Protein AF-A0A1C7MUY1-F1 (afdb_monomer_lite)

InterPro domains:
  IPR059023 RNA helicase, C-terminal domain [PF26026] (62-115)

Organism: NCBI:txid101091

Sequence (118 aa):
TVEREKEAKEIKYITKDDGKLMAMATSKTFIRDGTEVPSYAILFFGGHIDVDHLGRGLRVGEDGWIKFRSWARIGVLVNQLKRLLQLELAIKIEEPDLDVSSSDVAHTIITLITNDGV

Foldseek 3Di:
DVVVVVVVVVVVVQCDDPRDRDDDPPPDDDDPDDDDFFPLVCLQPQADWDAPPVQQGIFGDPVSPDGDNHDSVVSVVSVVLSVVVVVLVVVCVVPVPDDPCPDPSNVVSCVCRVVSHD

Radius of gyration: 25.18 Å; chains: 1; bounding box: 63×45×64 Å

Structure (mmCIF, N/CA/C/O backbone):
data_AF-A0A1C7MUY1-F1
#
_entry.id   AF-A0A1C7MUY1-F1
#
loop_
_atom_site.group_PDB
_atom_site.id
_atom_site.type_symbol
_atom_site.label_atom_id
_atom_site.label_alt_id
_atom_site.label_comp_id
_atom_site.label_asym_id
_atom_site.label_entity_id
_atom_site.label_seq_id
_atom_site.pdbx_PDB_ins_code
_atom_site.Cartn_x
_atom_site.Cartn_y
_atom_site.Cartn_z
_atom_site.occupancy
_atom_site.B_iso_or_equiv
_atom_site.auth_seq_id
_atom_site.auth_comp_id
_atom_site.auth_asym_id
_atom_site.auth_atom_id
_atom_site.pdbx_PDB_model_num
ATOM 1 N N . THR A 1 1 ? -27.364 -21.639 43.084 1.00 56.56 1 THR A N 1
ATOM 2 C CA . THR A 1 1 ? -28.806 -21.361 43.280 1.00 56.56 1 THR A CA 1
ATOM 3 C C . THR A 1 1 ? -29.304 -20.209 42.420 1.00 56.56 1 THR A C 1
ATOM 5 O O . THR A 1 1 ? -30.426 -20.293 41.964 1.00 56.56 1 THR A O 1
ATOM 8 N N . VAL A 1 2 ? -28.473 -19.209 42.086 1.00 52.41 2 VAL A N 1
ATOM 9 C CA . VAL A 1 2 ? -28.875 -18.069 41.231 1.00 52.41 2 VAL A CA 1
ATOM 10 C C . VAL A 1 2 ? -28.704 -18.335 39.722 1.00 52.41 2 VAL A C 1
ATOM 12 O O . VAL A 1 2 ? -29.566 -17.960 38.936 1.00 52.41 2 VAL A O 1
ATOM 15 N N . GLU A 1 3 ? -27.648 -19.038 39.293 1.00 53.78 3 GLU A N 1
ATOM 16 C CA . GLU A 1 3 ? -27.433 -19.340 37.860 1.00 53.78 3 GLU A CA 1
ATOM 17 C C . GLU A 1 3 ? -28.466 -20.312 37.281 1.00 53.78 3 GLU A C 1
ATOM 19 O O . GLU A 1 3 ? -28.995 -20.071 36.201 1.00 53.78 3 GLU A O 1
ATOM 24 N N . ARG A 1 4 ? -28.853 -21.340 38.051 1.00 54.25 4 ARG A N 1
ATOM 25 C CA . ARG A 1 4 ? -29.902 -22.289 37.642 1.00 54.25 4 ARG A CA 1
ATOM 26 C C . ARG A 1 4 ? -31.273 -21.628 37.476 1.00 54.25 4 ARG A C 1
ATOM 28 O O . ARG A 1 4 ? -32.050 -22.060 36.636 1.00 54.25 4 ARG A O 1
ATOM 35 N N . GLU A 1 5 ? -31.575 -20.578 38.243 1.00 54.62 5 GLU A N 1
ATOM 36 C CA . GLU A 1 5 ? -32.812 -19.803 38.065 1.00 54.62 5 GLU A CA 1
ATOM 37 C C . GLU A 1 5 ? -32.756 -18.873 36.850 1.00 54.62 5 GLU A C 1
ATOM 39 O O . GLU A 1 5 ? -33.795 -18.592 36.248 1.00 54.62 5 GLU A O 1
ATOM 44 N N . LYS A 1 6 ? -31.559 -18.407 36.476 1.00 54.59 6 LYS A N 1
ATOM 45 C CA . LYS A 1 6 ? -31.347 -17.524 35.326 1.00 54.59 6 LYS A CA 1
ATOM 46 C C . LYS A 1 6 ? -31.483 -18.295 34.010 1.00 54.59 6 LYS A C 1
ATOM 48 O O . LYS A 1 6 ? -32.300 -17.898 33.183 1.00 54.59 6 LYS A O 1
ATOM 53 N N . GLU A 1 7 ? -30.818 -19.447 33.892 1.00 54.62 7 GLU A N 1
ATOM 54 C CA . GLU A 1 7 ? -30.984 -20.373 32.757 1.00 54.62 7 GLU A CA 1
ATOM 55 C C . GLU A 1 7 ? -32.426 -20.887 32.655 1.00 54.62 7 GLU A C 1
ATOM 57 O O . GLU A 1 7 ? -33.019 -20.875 31.578 1.00 54.62 7 GLU A O 1
ATOM 62 N N . ALA A 1 8 ? -33.045 -21.266 33.780 1.00 53.00 8 ALA A N 1
ATOM 63 C CA . ALA A 1 8 ? -34.429 -21.733 33.779 1.00 53.00 8 ALA A CA 1
ATOM 64 C C . ALA A 1 8 ? -35.430 -20.638 33.375 1.00 53.00 8 ALA A C 1
ATOM 66 O O . ALA A 1 8 ? -36.437 -20.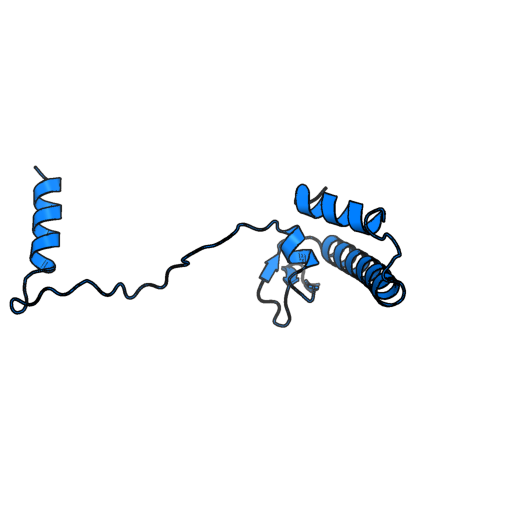949 32.740 1.00 53.00 8 ALA A O 1
ATOM 67 N N . LYS A 1 9 ? -35.180 -19.362 33.712 1.00 55.44 9 LYS A N 1
ATOM 68 C CA . LYS A 1 9 ? -35.995 -18.238 33.222 1.00 55.44 9 LYS A CA 1
ATOM 69 C C . LYS A 1 9 ? -35.815 -18.041 31.723 1.00 55.44 9 LYS A C 1
ATOM 71 O O . LYS A 1 9 ? -36.817 -17.915 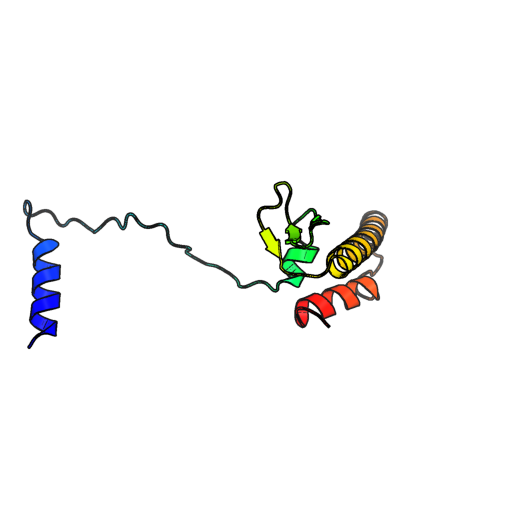31.031 1.00 55.44 9 LYS A O 1
ATOM 76 N N . GLU A 1 10 ? -34.579 -18.043 31.234 1.00 53.62 10 GLU A N 1
ATOM 77 C CA . GLU A 1 10 ? -34.248 -17.804 29.825 1.00 53.62 10 GLU A CA 1
ATOM 78 C C . GLU A 1 10 ? -34.853 -18.885 28.913 1.00 53.62 10 GLU A C 1
ATOM 80 O O . GLU A 1 10 ? -35.532 -18.565 27.940 1.00 53.62 10 GLU A O 1
ATOM 85 N N . ILE A 1 11 ? -34.776 -20.156 29.320 1.00 52.56 11 ILE A N 1
ATOM 86 C CA . ILE A 1 11 ? -35.400 -21.291 28.617 1.00 52.56 11 ILE A CA 1
ATOM 87 C C . ILE A 1 11 ? -36.938 -21.189 28.611 1.00 52.56 11 ILE A C 1
ATOM 89 O O . ILE A 1 11 ? -37.583 -21.548 27.622 1.00 52.56 11 ILE A O 1
ATOM 93 N N . LYS A 1 12 ? -37.546 -20.651 29.679 1.00 49.38 12 LYS A N 1
ATOM 94 C CA . LYS A 1 12 ? -39.006 -20.463 29.786 1.00 49.38 12 LYS A CA 1
ATOM 95 C C . LYS A 1 12 ? -39.537 -19.360 28.862 1.00 49.38 12 LYS A C 1
ATOM 97 O O . LYS A 1 12 ? -40.695 -19.436 28.462 1.00 49.38 12 LYS A O 1
ATOM 102 N N . TYR A 1 13 ? -38.712 -18.370 28.505 1.00 48.28 13 TYR A N 1
ATOM 103 C CA . TYR A 1 13 ? -39.058 -17.358 27.494 1.00 48.28 13 TYR A CA 1
ATOM 104 C C . TYR A 1 13 ? -38.931 -17.894 26.062 1.00 48.28 13 TYR A C 1
ATOM 106 O O . TYR A 1 13 ? -39.653 -17.438 25.184 1.00 48.28 13 TYR A O 1
ATOM 114 N N . ILE A 1 14 ? -38.089 -18.906 25.831 1.00 53.31 14 ILE A N 1
ATOM 115 C CA . ILE A 1 14 ? -37.951 -19.564 24.519 1.00 53.31 14 ILE A CA 1
ATOM 116 C C . ILE A 1 14 ? -39.144 -20.507 24.230 1.00 53.31 14 ILE A C 1
ATOM 118 O O . ILE A 1 14 ? -39.400 -20.849 23.079 1.00 53.31 14 ILE A O 1
ATOM 122 N N . THR A 1 15 ? -39.910 -20.916 25.252 1.00 51.62 15 THR A N 1
ATOM 123 C CA . THR A 1 15 ? -40.952 -21.962 25.145 1.00 51.62 15 THR A CA 1
ATOM 124 C C . THR A 1 15 ? -42.386 -21.510 25.431 1.00 51.62 15 THR A C 1
ATOM 126 O O . THR A 1 15 ? -43.269 -22.356 25.589 1.00 51.62 15 THR A O 1
ATOM 129 N N . LYS A 1 16 ? -42.671 -20.206 25.487 1.00 47.28 16 LYS A N 1
ATOM 130 C CA . LYS A 1 16 ? -44.013 -19.732 25.843 1.00 47.28 16 LYS A CA 1
ATOM 131 C C . LYS A 1 16 ? -44.540 -18.696 24.857 1.00 47.28 16 LYS A C 1
ATOM 133 O O . LYS A 1 16 ? -44.471 -17.511 25.141 1.00 47.28 16 LYS A O 1
ATOM 138 N N . ASP A 1 17 ? -45.114 -19.176 23.760 1.00 54.81 17 ASP A N 1
ATOM 139 C CA . ASP A 1 17 ? -46.223 -18.455 23.125 1.00 54.81 17 ASP A CA 1
ATOM 14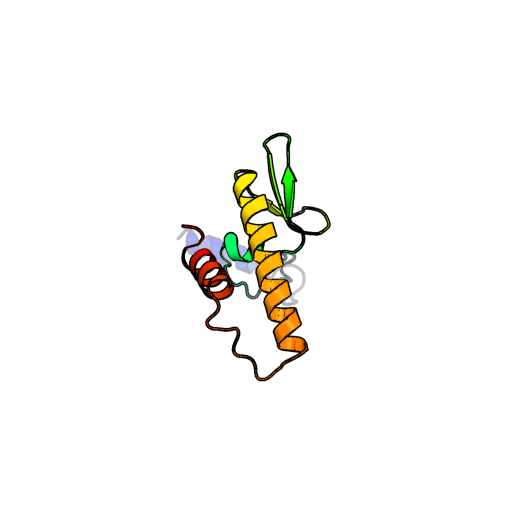0 C C . ASP A 1 17 ? -47.299 -19.423 22.586 1.00 54.81 17 ASP A C 1
ATOM 142 O O . ASP A 1 17 ? -48.480 -19.166 22.773 1.00 54.81 17 ASP A O 1
ATOM 146 N N . ASP A 1 18 ? -46.949 -20.611 22.071 1.00 50.53 18 ASP A N 1
ATOM 147 C CA . ASP A 1 18 ? -47.966 -21.470 21.416 1.00 50.53 18 ASP A CA 1
ATOM 148 C C . ASP A 1 18 ? -47.466 -22.889 21.039 1.00 50.53 18 ASP A C 1
ATOM 150 O O . ASP A 1 18 ? -47.921 -23.520 20.086 1.00 50.53 18 ASP A O 1
ATOM 154 N N . GLY A 1 19 ? -46.529 -23.457 21.810 1.00 52.91 19 GLY A N 1
ATOM 155 C CA . GLY A 1 19 ? -46.089 -24.855 21.633 1.00 52.91 19 GLY A CA 1
ATOM 156 C C . GLY A 1 19 ? -45.236 -25.116 20.382 1.00 52.91 19 GLY A C 1
ATOM 157 O O . GLY A 1 19 ? -44.911 -26.267 20.087 1.00 52.91 19 GLY A O 1
ATOM 158 N N . LYS A 1 20 ? -44.829 -24.064 19.663 1.00 51.31 20 LYS A N 1
ATOM 159 C CA . LYS A 1 20 ? -43.915 -24.141 18.520 1.00 51.31 20 LYS A CA 1
ATOM 160 C C . LYS A 1 20 ? -42.492 -23.790 18.962 1.00 51.31 20 LYS A C 1
ATOM 162 O O . LYS A 1 20 ? -42.263 -22.747 19.564 1.00 51.31 20 LYS A O 1
ATOM 167 N N . LEU A 1 21 ? -41.526 -24.658 18.651 1.00 47.94 21 LEU A N 1
ATOM 168 C CA . LEU A 1 21 ? -40.100 -24.393 18.865 1.00 47.94 21 LEU A CA 1
ATOM 169 C C . LEU A 1 21 ? -39.661 -23.255 17.928 1.00 47.94 21 LEU A C 1
ATOM 171 O O . LEU A 1 21 ? -39.442 -23.479 16.737 1.00 47.94 21 LEU A O 1
ATOM 175 N N . MET A 1 22 ? -39.561 -22.031 18.443 1.00 42.25 22 MET A N 1
ATOM 176 C CA . MET A 1 22 ? -38.962 -20.912 17.718 1.00 42.25 22 MET A CA 1
ATOM 177 C C . MET A 1 22 ? -37.450 -20.927 17.950 1.00 42.25 22 MET A C 1
ATOM 179 O O . MET A 1 22 ? -36.964 -20.567 19.020 1.00 42.25 22 MET A O 1
ATOM 183 N N . ALA A 1 23 ? -36.691 -21.346 16.938 1.00 52.09 23 ALA A N 1
ATOM 184 C CA . ALA A 1 23 ? -35.265 -21.055 16.895 1.00 52.09 23 ALA A CA 1
ATOM 185 C C . ALA A 1 23 ? -35.098 -19.528 16.830 1.00 52.09 23 ALA A C 1
ATOM 187 O O . ALA A 1 23 ? -35.631 -18.891 15.920 1.00 52.09 23 ALA A O 1
ATOM 188 N N . MET A 1 24 ? -34.404 -18.937 17.808 1.00 48.88 24 MET A N 1
ATOM 189 C CA . MET A 1 24 ? -34.095 -17.506 17.820 1.00 48.88 24 MET A CA 1
ATOM 190 C C . MET A 1 24 ? -33.352 -17.135 16.532 1.00 48.88 24 MET A C 1
ATOM 192 O O . MET A 1 24 ? -32.171 -17.435 16.373 1.00 48.88 24 MET A O 1
ATOM 196 N N . ALA A 1 25 ? -34.038 -16.457 15.615 1.00 53.69 25 ALA A N 1
ATOM 197 C CA . ALA A 1 25 ? -33.383 -15.756 14.525 1.00 53.69 25 ALA A CA 1
ATOM 198 C C . ALA A 1 25 ? -32.648 -14.554 15.134 1.00 53.69 25 ALA A C 1
ATOM 200 O O . ALA A 1 25 ? -33.265 -13.570 15.543 1.00 53.69 25 ALA A O 1
ATOM 201 N N . THR A 1 26 ? -31.326 -14.647 15.270 1.00 55.69 26 THR A N 1
ATOM 202 C CA . THR A 1 26 ? -30.509 -13.561 15.817 1.00 55.69 26 THR A CA 1
ATOM 203 C C . THR A 1 26 ? -30.500 -12.389 14.832 1.00 55.69 26 THR A C 1
ATOM 205 O O . THR A 1 26 ? -29.844 -12.452 13.799 1.00 55.69 26 THR A O 1
ATOM 208 N N . SER A 1 27 ? -31.207 -11.304 15.149 1.00 74.94 27 SER A N 1
ATOM 209 C CA . SER A 1 27 ? -31.329 -10.078 14.335 1.00 74.94 27 SER A CA 1
ATOM 210 C C . SER A 1 27 ? -30.078 -9.183 14.324 1.00 74.94 27 SER A C 1
ATOM 212 O O . SER A 1 27 ? -30.146 -8.018 13.935 1.00 74.94 27 SER A O 1
ATOM 214 N N . LYS A 1 28 ? -28.930 -9.698 14.777 1.00 78.94 28 LYS A N 1
ATOM 215 C CA . LYS A 1 28 ? -27.659 -8.970 14.831 1.00 78.94 28 LYS A CA 1
ATOM 216 C C . LYS A 1 28 ? -26.750 -9.450 13.707 1.00 78.94 28 LYS A C 1
ATOM 218 O O . LYS A 1 28 ? -26.608 -10.650 13.496 1.00 78.94 28 LYS A O 1
ATOM 223 N N . THR A 1 29 ? -26.126 -8.510 13.009 1.00 84.44 29 THR A N 1
ATOM 224 C CA . THR A 1 29 ? -25.122 -8.808 11.987 1.00 84.44 29 THR A CA 1
ATOM 225 C C . THR A 1 29 ? -23.823 -9.238 12.660 1.00 84.44 29 THR A C 1
ATOM 227 O O . THR A 1 29 ? -23.304 -8.522 13.515 1.00 84.44 29 THR A O 1
ATOM 230 N N . PHE A 1 30 ? -23.291 -10.389 12.256 1.00 88.38 30 PHE A N 1
ATOM 231 C CA . PHE A 1 30 ? -22.004 -10.907 12.715 1.00 88.38 30 PHE A CA 1
ATOM 232 C C . PHE A 1 30 ? -21.052 -11.062 11.530 1.00 88.38 30 PHE A C 1
ATOM 234 O O . PHE A 1 30 ? -21.477 -11.407 10.426 1.00 88.38 30 PHE A O 1
ATOM 241 N N . ILE A 1 31 ? -19.763 -10.828 11.769 1.00 90.12 31 ILE A N 1
ATOM 242 C CA . ILE A 1 31 ? -18.701 -11.186 10.828 1.00 90.12 31 ILE A CA 1
ATOM 243 C C . ILE A 1 31 ? -18.416 -12.673 11.028 1.00 90.12 31 ILE A C 1
ATOM 245 O O . ILE A 1 31 ? -18.160 -13.100 12.151 1.00 90.12 31 ILE A O 1
ATOM 249 N N . ARG A 1 32 ? -18.508 -13.459 9.951 1.00 90.75 32 ARG A N 1
ATOM 250 C CA . ARG A 1 32 ? -18.281 -14.909 10.000 1.00 90.75 32 ARG A CA 1
ATOM 251 C C . 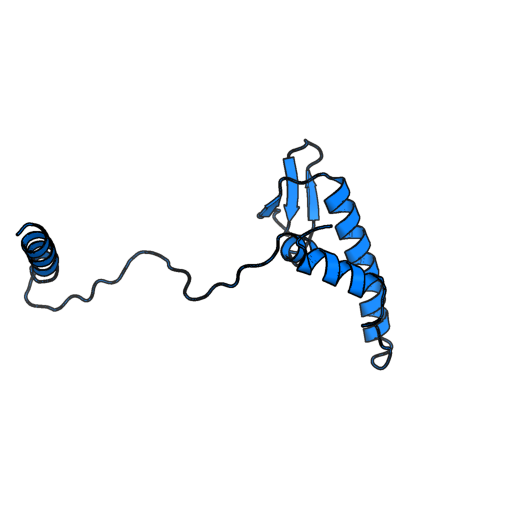ARG A 1 32 ? -16.796 -15.241 10.123 1.00 90.75 32 ARG A C 1
ATOM 253 O O . ARG A 1 32 ? -16.432 -16.017 10.992 1.00 90.75 32 ARG A O 1
ATOM 260 N N . ASP A 1 33 ? -15.983 -14.611 9.282 1.00 93.69 33 ASP A N 1
ATOM 261 C CA . ASP A 1 33 ? -14.535 -14.779 9.209 1.00 93.69 33 ASP A CA 1
ATOM 262 C C . ASP A 1 33 ? -13.902 -13.409 8.931 1.00 93.69 33 ASP A C 1
ATOM 264 O O . ASP A 1 33 ? -14.460 -12.603 8.181 1.00 93.69 33 ASP A O 1
ATOM 268 N N . GLY A 1 34 ? -12.751 -13.129 9.540 1.00 92.50 34 GLY A N 1
ATOM 269 C CA . GLY A 1 34 ? -12.018 -11.882 9.351 1.00 92.50 34 GLY A CA 1
ATOM 270 C C . GLY A 1 34 ? -10.531 -12.078 9.618 1.00 92.50 34 GLY A C 1
ATOM 271 O O . GLY A 1 34 ? -10.158 -12.780 10.554 1.00 92.50 34 GLY A O 1
ATOM 272 N N . THR A 1 35 ? -9.698 -11.452 8.792 1.00 94.31 35 THR A N 1
ATOM 273 C CA . THR A 1 35 ? -8.240 -11.468 8.936 1.00 94.31 35 THR A CA 1
ATOM 274 C C . THR A 1 35 ? -7.784 -10.079 9.351 1.00 94.31 35 THR A C 1
ATOM 276 O O . THR A 1 35 ? -8.143 -9.093 8.706 1.00 94.31 35 THR A O 1
ATOM 279 N N . GLU A 1 36 ? -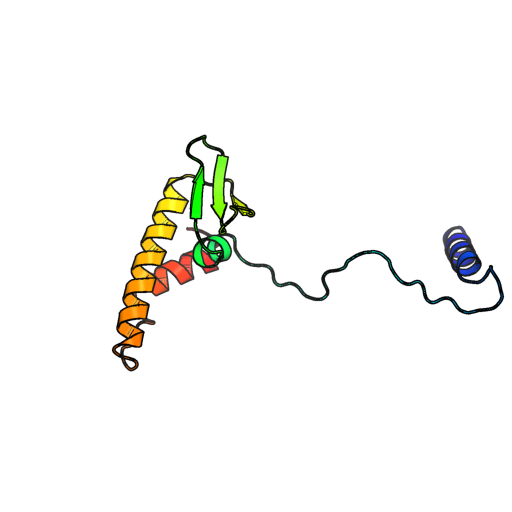7.005 -9.995 10.427 1.00 93.75 36 GLU A N 1
ATOM 280 C CA . GLU A 1 36 ? -6.338 -8.749 10.797 1.00 93.75 36 GLU A CA 1
ATOM 281 C C . GLU A 1 36 ? -5.302 -8.386 9.730 1.00 93.75 36 GLU A C 1
ATOM 283 O O . GLU A 1 36 ? -4.555 -9.243 9.255 1.00 93.75 36 GLU A O 1
ATOM 288 N N . VAL A 1 37 ? -5.266 -7.113 9.343 1.00 94.38 37 VAL A N 1
ATOM 289 C CA . VAL A 1 37 ? -4.307 -6.602 8.364 1.00 94.38 37 VAL A CA 1
ATOM 290 C C . VAL A 1 37 ? -3.505 -5.448 8.966 1.00 94.38 37 VAL A C 1
ATOM 292 O O . VAL A 1 37 ? -4.093 -4.610 9.656 1.00 94.38 37 VAL A O 1
ATOM 295 N N . PRO A 1 38 ? -2.191 -5.357 8.687 1.00 95.44 38 PRO A N 1
ATOM 296 C CA . PRO A 1 38 ? -1.375 -4.223 9.109 1.00 95.44 38 PRO A CA 1
ATOM 297 C C . PRO A 1 38 ? -1.886 -2.893 8.541 1.00 95.44 38 PRO A C 1
ATOM 299 O O . PRO A 1 38 ? -2.427 -2.833 7.429 1.00 95.44 38 PRO A O 1
ATOM 302 N N . SER A 1 39 ? -1.630 -1.800 9.256 1.00 95.06 39 SER A N 1
ATOM 303 C CA . SER A 1 39 ? -1.946 -0.438 8.812 1.00 95.06 39 SER A CA 1
ATOM 304 C C . SER A 1 39 ? -1.294 -0.128 7.464 1.00 95.06 39 SER A C 1
ATOM 306 O O . SER A 1 39 ? -1.947 0.393 6.556 1.00 95.06 39 SER A O 1
ATOM 308 N N . TYR A 1 40 ? -0.021 -0.500 7.294 1.00 95.69 40 TYR A N 1
ATOM 309 C CA . TYR A 1 40 ? 0.696 -0.301 6.032 1.00 95.69 40 TYR A CA 1
ATOM 310 C C . TYR A 1 40 ? 0.128 -1.137 4.882 1.00 95.69 40 TYR A C 1
ATOM 312 O O . TYR A 1 40 ? 0.150 -0.668 3.745 1.00 95.69 40 TYR A O 1
ATOM 320 N N . ALA A 1 41 ? -0.457 -2.310 5.145 1.00 96.06 41 ALA A N 1
ATOM 321 C CA . ALA A 1 41 ? -1.137 -3.082 4.104 1.00 96.06 41 ALA A CA 1
ATOM 322 C C . ALA A 1 41 ? -2.353 -2.317 3.557 1.00 96.06 41 ALA A C 1
ATOM 324 O O . ALA A 1 41 ? -2.538 -2.231 2.343 1.00 96.06 41 ALA A O 1
ATOM 325 N N . ILE A 1 42 ? -3.132 -1.678 4.437 1.00 95.44 42 ILE A N 1
ATOM 326 C CA . ILE A 1 42 ? -4.240 -0.803 4.031 1.00 95.44 42 ILE A CA 1
ATOM 327 C C . ILE A 1 42 ? -3.712 0.430 3.292 1.00 95.44 42 ILE A C 1
ATOM 329 O O . ILE A 1 42 ? -4.280 0.821 2.276 1.00 95.44 42 ILE A O 1
ATOM 333 N N . LEU A 1 43 ? -2.614 1.040 3.747 1.00 95.31 43 LEU A N 1
ATOM 334 C CA . LEU A 1 43 ? -2.024 2.177 3.039 1.00 95.31 43 LEU A CA 1
ATOM 335 C C . LEU A 1 43 ? -1.591 1.778 1.621 1.00 95.31 43 LEU A C 1
ATOM 337 O O . LEU A 1 43 ? -1.917 2.495 0.680 1.00 95.31 43 LEU A O 1
ATOM 341 N N . PHE A 1 44 ? -0.932 0.633 1.424 1.00 95.25 44 PHE A N 1
ATOM 342 C CA . PHE A 1 44 ? -0.488 0.185 0.099 1.00 95.25 44 PHE A CA 1
ATOM 343 C C . PHE A 1 44 ? -1.630 -0.305 -0.807 1.00 95.25 44 PHE A C 1
ATOM 345 O O . PHE A 1 44 ? -1.666 0.046 -1.988 1.00 95.25 44 PHE A O 1
ATOM 352 N N . PHE A 1 45 ? -2.596 -1.052 -0.275 1.00 94.12 45 PHE A N 1
ATOM 353 C CA . PHE A 1 45 ? -3.584 -1.768 -1.096 1.00 94.12 45 PHE A CA 1
ATOM 354 C C . PHE A 1 45 ? -5.033 -1.296 -0.915 1.00 94.12 45 PHE A C 1
ATOM 356 O O . PHE A 1 45 ? -5.906 -1.710 -1.669 1.00 94.12 45 PHE A O 1
ATOM 363 N N . GLY A 1 46 ? -5.304 -0.377 0.012 1.00 92.44 46 GLY A N 1
ATOM 364 C CA . GLY A 1 46 ? -6.642 0.162 0.291 1.00 92.44 46 GLY A CA 1
ATOM 365 C C . GLY A 1 46 ? -7.151 1.213 -0.704 1.00 92.44 46 GLY A C 1
ATOM 366 O O . GLY A 1 46 ? -8.183 1.833 -0.458 1.00 92.44 46 GLY A O 1
ATOM 367 N N . GLY A 1 47 ? -6.445 1.431 -1.818 1.00 92.62 47 GLY A N 1
ATOM 368 C CA . GLY A 1 47 ? -6.835 2.372 -2.872 1.00 92.62 47 GLY A CA 1
ATOM 369 C C . GLY A 1 47 ? -6.130 3.730 -2.800 1.00 92.62 47 GLY A C 1
ATOM 370 O O . GLY A 1 47 ? -4.955 3.818 -2.421 1.00 92.62 47 GLY A O 1
ATOM 371 N N . HIS A 1 48 ? -6.827 4.784 -3.233 1.00 93.06 48 HIS A N 1
ATOM 372 C CA . HIS A 1 48 ? -6.297 6.149 -3.272 1.00 93.06 48 HIS A CA 1
ATOM 373 C C . HIS A 1 48 ? -5.992 6.663 -1.859 1.00 93.06 48 HIS A C 1
ATOM 375 O O . HIS A 1 48 ? -6.773 6.425 -0.940 1.00 93.06 48 HIS A O 1
ATOM 381 N N . ILE A 1 49 ? -4.858 7.352 -1.695 1.00 93.94 49 ILE A N 1
ATOM 382 C CA . ILE A 1 49 ? -4.479 8.002 -0.438 1.00 93.94 49 ILE A CA 1
ATOM 383 C C . ILE A 1 49 ? -4.533 9.508 -0.638 1.00 93.94 49 ILE A C 1
ATOM 385 O O . ILE A 1 49 ? -3.755 10.049 -1.427 1.00 93.94 49 ILE A O 1
ATOM 389 N N . ASP A 1 50 ? -5.381 10.158 0.147 1.00 91.50 50 ASP A N 1
ATOM 390 C CA . ASP A 1 50 ? -5.481 11.608 0.229 1.00 91.50 50 ASP A CA 1
ATOM 391 C C . ASP A 1 50 ? -4.890 12.121 1.552 1.00 91.50 50 ASP A C 1
ATOM 393 O O . ASP A 1 50 ? -5.040 11.507 2.618 1.00 91.50 50 ASP A O 1
ATOM 397 N N . VAL A 1 51 ? -4.184 13.247 1.483 1.00 89.56 51 VAL A N 1
ATOM 398 C CA . VAL A 1 51 ? -3.545 13.880 2.639 1.00 89.56 51 VAL A CA 1
ATOM 399 C C . VAL A 1 51 ? -4.450 14.999 3.130 1.00 89.56 51 VAL A C 1
ATOM 401 O O . VAL A 1 51 ? -4.610 16.020 2.469 1.00 89.56 51 VAL A O 1
ATOM 404 N N . ASP A 1 52 ? -4.981 14.860 4.345 1.00 83.88 52 ASP A N 1
ATOM 405 C CA . ASP A 1 52 ? -5.774 15.927 4.946 1.00 83.88 52 ASP A CA 1
ATOM 406 C C . ASP A 1 52 ? -4.849 17.050 5.441 1.00 83.88 52 ASP A C 1
ATOM 408 O O . ASP A 1 52 ? -4.308 17.016 6.554 1.00 83.88 52 ASP A O 1
ATOM 412 N N . HIS A 1 53 ? -4.670 18.062 4.590 1.00 73.44 53 HIS A N 1
ATOM 413 C CA . HIS A 1 53 ? -3.824 19.229 4.844 1.00 73.44 53 HIS A CA 1
ATOM 414 C C . HIS A 1 53 ? -4.254 20.061 6.064 1.00 73.44 53 HIS A C 1
ATOM 416 O O . HIS A 1 53 ? -3.456 20.849 6.566 1.00 73.44 53 HIS A O 1
ATOM 422 N N . LEU A 1 54 ? -5.467 19.858 6.597 1.00 76.31 54 LEU A N 1
ATOM 423 C CA . LEU A 1 54 ? -5.933 20.491 7.838 1.00 76.31 54 LEU A CA 1
ATOM 424 C C . LEU A 1 54 ? -5.462 19.739 9.097 1.00 76.31 54 LEU A C 1
ATOM 426 O O . LEU A 1 54 ? -5.976 19.972 10.190 1.00 76.31 54 LEU A O 1
ATOM 430 N N . GLY A 1 55 ? -4.499 18.823 8.956 1.00 65.75 55 GLY A N 1
ATOM 431 C CA . GLY A 1 55 ? -3.843 18.140 10.070 1.00 65.75 55 GLY A CA 1
ATOM 432 C C . GLY A 1 55 ? -4.621 16.948 10.628 1.00 65.75 55 GLY A C 1
ATOM 433 O O . GLY A 1 55 ? -4.322 16.497 11.733 1.00 65.75 55 GLY A O 1
ATOM 434 N N . ARG A 1 56 ? -5.612 16.419 9.895 1.00 76.25 56 ARG A N 1
ATOM 435 C CA . ARG A 1 56 ? -6.421 15.273 10.363 1.00 76.25 56 ARG A CA 1
ATOM 436 C C . ARG A 1 56 ? -5.844 13.907 9.985 1.00 76.25 56 ARG A C 1
ATOM 438 O O . ARG A 1 56 ? -6.390 12.893 10.411 1.00 76.25 56 ARG A O 1
ATOM 445 N N . GLY A 1 57 ? -4.739 13.882 9.242 1.00 90.31 57 GLY A N 1
ATOM 446 C CA . GLY A 1 57 ? -3.992 12.675 8.906 1.00 90.31 57 GLY A CA 1
ATOM 447 C C . GLY A 1 57 ? -4.161 12.237 7.453 1.00 90.31 57 GLY A C 1
ATOM 448 O O . GLY A 1 57 ? -4.132 13.074 6.554 1.00 90.31 57 GLY A O 1
ATOM 449 N N . LEU A 1 58 ? -4.292 10.931 7.220 1.00 94.12 58 LEU A N 1
ATOM 450 C CA . LEU A 1 58 ? -4.441 10.346 5.883 1.00 94.12 58 LEU A CA 1
ATOM 451 C C . LEU A 1 58 ? -5.841 9.755 5.715 1.00 94.12 58 LEU A C 1
ATOM 453 O O . LEU A 1 58 ? -6.403 9.214 6.669 1.00 94.12 58 LEU A O 1
ATOM 457 N N . ARG A 1 59 ? -6.384 9.826 4.502 1.00 94.44 59 ARG A N 1
ATOM 458 C CA . ARG A 1 59 ? -7.648 9.190 4.116 1.00 94.44 59 ARG A CA 1
ATOM 459 C C . ARG A 1 59 ? -7.381 8.168 3.022 1.00 94.44 59 ARG A C 1
ATOM 461 O O . ARG A 1 59 ? -6.597 8.443 2.121 1.00 94.44 59 ARG A O 1
ATOM 468 N N . VAL A 1 60 ? -8.006 6.999 3.119 1.00 94.50 60 VAL A N 1
ATOM 469 C CA . VAL A 1 60 ? -7.801 5.881 2.191 1.00 94.50 60 VAL A CA 1
ATOM 470 C C . VAL A 1 60 ? -9.136 5.432 1.590 1.00 94.50 60 VAL A C 1
ATOM 472 O O . VAL A 1 60 ? -10.142 5.329 2.301 1.00 94.50 60 VAL A O 1
ATOM 475 N N . GLY A 1 61 ? -9.123 5.155 0.285 1.00 91.31 61 GLY A N 1
ATOM 476 C CA . GLY A 1 61 ? -10.278 4.749 -0.521 1.00 91.31 61 GLY A CA 1
ATOM 477 C C . GLY A 1 61 ? -10.877 5.908 -1.324 1.00 91.31 61 GLY A C 1
ATOM 478 O O . GLY A 1 61 ? -10.567 7.067 -1.060 1.00 91.31 61 GLY A O 1
ATOM 4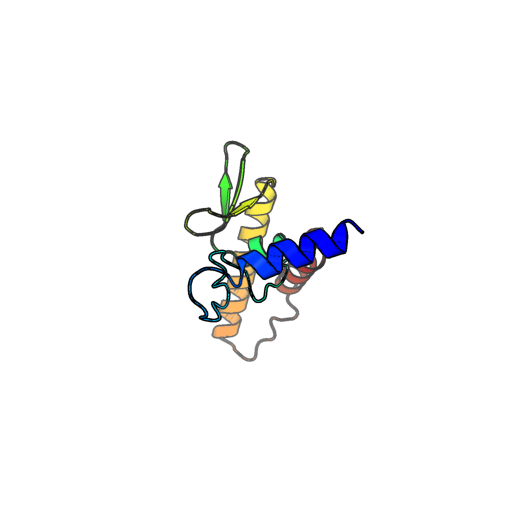79 N N . GLU A 1 62 ? -11.739 5.600 -2.296 1.00 86.50 62 GLU A N 1
ATOM 480 C CA . GLU A 1 62 ? -12.350 6.600 -3.196 1.00 86.50 62 GLU A CA 1
ATOM 481 C C . GLU A 1 62 ? -13.140 7.673 -2.432 1.00 86.50 62 GLU A C 1
ATOM 483 O O . GLU A 1 62 ? -12.954 8.864 -2.669 1.00 86.50 62 GLU A O 1
ATOM 488 N N . ASP A 1 63 ? -13.922 7.260 -1.432 1.00 86.88 63 ASP A N 1
ATOM 489 C CA . ASP A 1 63 ? -14.685 8.170 -0.568 1.00 86.88 63 ASP A CA 1
ATOM 490 C C . ASP A 1 63 ? -13.918 8.600 0.701 1.00 86.88 63 ASP A C 1
ATOM 492 O O . ASP A 1 63 ? -14.460 9.287 1.573 1.00 86.88 63 ASP A O 1
ATOM 496 N N . GLY A 1 64 ? -12.663 8.162 0.868 1.00 87.94 64 GLY A N 1
ATOM 497 C CA . GLY A 1 64 ? -11.855 8.450 2.059 1.00 87.94 64 GLY A CA 1
ATOM 498 C C . GLY A 1 64 ? -12.450 7.909 3.369 1.00 87.94 64 GLY A C 1
ATOM 499 O O . GLY A 1 64 ? -12.320 8.544 4.424 1.00 87.94 64 GLY A O 1
ATOM 500 N N . TRP A 1 65 ? -13.139 6.766 3.301 1.00 88.94 65 TRP A N 1
ATOM 501 C CA . TRP A 1 65 ? -13.854 6.153 4.425 1.00 88.94 65 TRP A CA 1
ATOM 502 C C . TRP A 1 65 ? -12.929 5.739 5.580 1.00 88.94 65 TRP A C 1
ATOM 504 O O . TRP A 1 65 ? -13.291 5.915 6.747 1.00 88.94 65 TRP A O 1
ATOM 514 N N . ILE A 1 66 ? -11.718 5.258 5.276 1.00 92.81 66 ILE A N 1
ATOM 515 C CA . ILE A 1 66 ? -10.709 4.915 6.286 1.00 92.81 66 ILE A CA 1
ATOM 516 C C . ILE A 1 66 ? -9.854 6.146 6.576 1.00 92.81 66 ILE A C 1
ATOM 518 O O . ILE A 1 66 ? -9.301 6.761 5.664 1.00 92.81 66 ILE A O 1
ATOM 522 N N . LYS A 1 67 ? -9.702 6.483 7.860 1.00 92.94 67 LYS A N 1
ATOM 523 C CA . LYS A 1 67 ? -8.913 7.631 8.324 1.00 92.94 67 LYS A CA 1
ATOM 524 C C . LYS A 1 67 ? -7.789 7.158 9.235 1.00 92.94 67 LYS A C 1
ATOM 526 O O . LYS A 1 67 ? -8.046 6.535 10.261 1.00 92.94 67 LYS A O 1
ATOM 531 N N . PHE A 1 68 ? -6.559 7.513 8.892 1.00 92.75 68 PHE A N 1
ATOM 532 C CA . PHE A 1 68 ? -5.371 7.230 9.687 1.00 92.75 68 PHE A CA 1
ATOM 533 C C . PHE A 1 68 ? -4.872 8.491 10.370 1.00 92.75 68 PHE A C 1
ATOM 535 O O . PHE A 1 68 ? -4.646 9.518 9.728 1.00 92.75 68 PHE A O 1
ATOM 542 N N . ARG A 1 69 ? -4.585 8.389 11.668 1.00 91.62 69 ARG A N 1
ATOM 543 C CA . ARG A 1 69 ? -3.822 9.413 12.379 1.00 91.62 69 ARG A CA 1
ATOM 544 C C . ARG A 1 69 ? -2.341 9.244 12.045 1.00 91.62 69 ARG A C 1
ATOM 546 O O . ARG A 1 69 ? -1.621 8.542 12.742 1.00 91.62 69 ARG A O 1
ATOM 553 N N . SER A 1 70 ? -1.897 9.882 10.971 1.00 89.81 70 SER A N 1
ATOM 554 C CA . SER A 1 70 ? -0.513 9.804 10.504 1.00 89.81 70 SER A CA 1
ATOM 555 C C . SER A 1 70 ? -0.040 11.143 9.944 1.00 89.81 70 SER A C 1
ATOM 557 O O . SER A 1 70 ? -0.833 12.053 9.710 1.00 89.81 70 SER A O 1
ATOM 559 N N . TRP A 1 71 ? 1.269 11.290 9.771 1.00 90.94 71 TRP A N 1
ATOM 560 C CA . TRP A 1 71 ? 1.856 12.497 9.204 1.00 90.94 71 TRP A CA 1
ATOM 561 C C . TRP A 1 71 ? 1.696 12.486 7.684 1.00 90.94 71 TRP A C 1
ATOM 563 O O . TRP A 1 71 ? 1.867 11.451 7.043 1.00 90.94 71 TRP A O 1
ATOM 573 N N . ALA A 1 72 ? 1.473 13.662 7.091 1.00 91.00 72 ALA A N 1
ATOM 574 C CA . ALA A 1 72 ? 1.373 13.840 5.638 1.00 91.00 72 ALA A CA 1
ATOM 575 C C . ALA A 1 72 ? 2.528 13.179 4.863 1.00 91.00 72 ALA A C 1
ATOM 577 O O . ALA A 1 72 ? 2.327 12.590 3.804 1.00 91.00 72 ALA A O 1
ATOM 578 N N . ARG A 1 73 ? 3.740 13.219 5.433 1.00 92.06 73 ARG A N 1
ATOM 579 C CA . ARG A 1 73 ? 4.948 12.612 4.855 1.00 92.06 73 ARG A CA 1
ATOM 580 C C . ARG A 1 73 ? 4.818 11.104 4.623 1.00 92.06 73 ARG A C 1
ATOM 582 O O . ARG A 1 73 ? 5.388 10.616 3.657 1.00 92.06 73 ARG A O 1
ATOM 589 N N . ILE A 1 74 ? 4.065 10.388 5.461 1.00 93.38 74 ILE A N 1
ATOM 590 C CA . ILE A 1 74 ? 3.821 8.952 5.279 1.00 93.38 74 ILE A CA 1
ATOM 591 C C . ILE A 1 74 ? 2.948 8.715 4.045 1.00 93.38 74 ILE A C 1
ATOM 593 O O . ILE A 1 74 ? 3.268 7.854 3.234 1.00 93.38 74 ILE A O 1
ATOM 597 N N . GLY A 1 75 ? 1.904 9.524 3.840 1.00 93.06 75 GLY A N 1
ATOM 598 C CA . GLY A 1 75 ? 1.065 9.435 2.639 1.00 93.06 75 GLY A CA 1
ATOM 599 C C . GLY A 1 75 ? 1.857 9.690 1.356 1.00 93.06 75 GLY A C 1
ATOM 600 O O . GLY A 1 75 ? 1.746 8.930 0.397 1.00 93.06 75 GLY A O 1
ATOM 601 N N . VAL A 1 76 ? 2.722 10.710 1.364 1.00 93.06 76 VAL A N 1
ATOM 602 C CA . VAL A 1 76 ? 3.616 11.011 0.232 1.00 93.06 76 VAL A CA 1
ATOM 603 C C . VAL A 1 76 ? 4.592 9.859 -0.032 1.00 93.06 76 VAL A C 1
ATOM 605 O O . VAL A 1 76 ? 4.737 9.446 -1.181 1.00 93.06 76 VAL A O 1
ATOM 608 N N . LEU A 1 77 ? 5.223 9.313 1.016 1.00 95.06 77 LEU A N 1
ATOM 609 C CA . LEU A 1 77 ? 6.137 8.171 0.909 1.00 95.06 77 LEU A CA 1
ATOM 610 C C . LEU A 1 77 ? 5.444 6.961 0.276 1.00 95.06 77 LEU A C 1
ATOM 612 O O . LEU A 1 77 ? 5.940 6.407 -0.704 1.00 95.06 77 LEU A O 1
ATOM 616 N N . VAL A 1 78 ? 4.286 6.575 0.814 1.00 95.38 78 VAL A N 1
ATOM 617 C CA . VAL A 1 78 ? 3.535 5.419 0.321 1.00 95.38 78 VAL A CA 1
ATOM 618 C C . VAL A 1 78 ? 3.099 5.641 -1.128 1.00 95.38 78 VAL A C 1
ATOM 620 O O . VAL A 1 78 ? 3.272 4.743 -1.946 1.00 95.38 78 VAL A O 1
ATOM 623 N N . ASN A 1 79 ? 2.602 6.829 -1.488 1.00 95.00 79 ASN A N 1
ATOM 624 C CA . ASN A 1 79 ? 2.217 7.132 -2.871 1.00 95.00 79 ASN A CA 1
ATOM 625 C C . ASN A 1 79 ? 3.403 7.038 -3.845 1.00 95.00 79 ASN A C 1
ATOM 627 O O . ASN A 1 79 ? 3.248 6.516 -4.951 1.00 95.00 79 ASN A O 1
ATOM 631 N N . GLN A 1 80 ? 4.595 7.479 -3.435 1.00 96.00 80 GLN A N 1
ATOM 632 C CA . GLN A 1 80 ? 5.793 7.349 -4.261 1.00 96.00 80 GLN A CA 1
ATOM 633 C C . GLN A 1 80 ? 6.219 5.881 -4.421 1.00 96.00 80 GLN A C 1
ATOM 635 O O . GLN A 1 80 ? 6.501 5.453 -5.539 1.00 96.00 80 GLN A O 1
ATOM 640 N N . LEU A 1 81 ? 6.214 5.095 -3.339 1.00 96.50 81 LEU A N 1
ATOM 641 C CA . LEU A 1 81 ? 6.535 3.663 -3.388 1.00 96.50 81 LEU A CA 1
ATOM 642 C C . LEU A 1 81 ? 5.524 2.876 -4.232 1.00 96.50 81 LEU A C 1
ATOM 644 O O . LEU A 1 81 ? 5.928 2.046 -5.041 1.00 96.50 81 LEU A O 1
ATOM 648 N N . LYS A 1 82 ? 4.224 3.189 -4.126 1.00 95.50 82 LYS A N 1
ATOM 649 C CA . LYS A 1 82 ? 3.188 2.633 -5.011 1.00 95.50 82 LYS A CA 1
ATOM 650 C C . LYS A 1 82 ? 3.517 2.886 -6.471 1.00 95.50 82 LYS A C 1
ATOM 652 O O . LYS A 1 82 ? 3.429 1.972 -7.278 1.00 95.50 82 LYS A O 1
ATOM 657 N N . ARG A 1 83 ? 3.894 4.119 -6.817 1.00 95.81 83 ARG A N 1
ATOM 658 C CA . ARG A 1 83 ? 4.219 4.475 -8.200 1.00 95.81 83 ARG A CA 1
ATOM 659 C C . ARG A 1 83 ? 5.421 3.692 -8.721 1.00 95.81 83 ARG A C 1
ATOM 661 O O . ARG A 1 83 ? 5.376 3.239 -9.857 1.00 95.81 83 ARG A O 1
ATOM 668 N N . LEU A 1 84 ? 6.459 3.517 -7.905 1.00 96.38 84 LEU A N 1
ATOM 669 C CA . LEU A 1 84 ? 7.619 2.701 -8.273 1.00 96.38 84 LEU A CA 1
ATOM 670 C C . LEU A 1 84 ? 7.229 1.234 -8.483 1.00 96.38 84 LEU A C 1
ATOM 672 O O . LEU A 1 84 ? 7.548 0.674 -9.525 1.00 96.38 84 LEU A O 1
ATOM 676 N N . LEU A 1 85 ? 6.448 0.656 -7.566 1.00 95.19 85 LEU A N 1
ATOM 677 C CA . LEU A 1 85 ? 5.949 -0.712 -7.713 1.00 95.19 85 LEU A CA 1
ATOM 678 C C . LEU A 1 85 ? 5.102 -0.875 -8.985 1.00 95.19 85 LEU A C 1
ATOM 680 O O . LEU A 1 85 ? 5.244 -1.856 -9.701 1.00 95.19 85 LEU A O 1
ATOM 684 N N . GLN A 1 86 ? 4.235 0.092 -9.298 1.00 94.56 86 GLN A N 1
ATOM 685 C CA . GLN A 1 86 ? 3.423 0.061 -10.519 1.00 94.56 86 GLN A CA 1
ATOM 686 C C . GLN A 1 86 ? 4.278 0.084 -11.791 1.00 94.56 86 GLN A C 1
ATOM 688 O O . GLN A 1 86 ? 3.936 -0.593 -12.755 1.00 94.56 86 GLN A O 1
ATOM 693 N N . LEU A 1 87 ? 5.390 0.826 -11.799 1.00 94.69 87 LEU A N 1
ATOM 694 C CA . LEU A 1 87 ? 6.323 0.828 -12.929 1.00 94.69 87 LEU A CA 1
ATOM 695 C C . LEU A 1 87 ? 6.983 -0.543 -13.109 1.00 94.69 87 LEU A C 1
ATOM 697 O O . LEU A 1 87 ? 7.039 -1.044 -14.226 1.00 94.69 87 LEU A O 1
ATOM 701 N N . GLU A 1 88 ? 7.424 -1.177 -12.024 1.00 94.12 88 GLU A N 1
ATOM 702 C CA . GLU A 1 88 ? 8.012 -2.522 -12.083 1.00 94.12 88 GLU A CA 1
ATOM 703 C C . GLU A 1 88 ? 7.007 -3.571 -12.555 1.00 94.12 88 GLU A C 1
ATOM 705 O O . GLU A 1 88 ? 7.327 -4.413 -13.392 1.00 94.12 88 GLU A O 1
ATOM 710 N N . LEU A 1 89 ? 5.768 -3.492 -12.066 1.00 94.38 89 LEU A N 1
ATOM 711 C CA . LEU A 1 89 ? 4.695 -4.377 -12.505 1.00 94.38 89 LEU A CA 1
ATOM 712 C C . LEU A 1 89 ? 4.326 -4.148 -13.975 1.00 94.38 89 LEU A C 1
ATOM 714 O O . LEU A 1 89 ? 4.038 -5.116 -14.670 1.00 94.38 89 LEU A O 1
ATOM 718 N N . ALA A 1 90 ? 4.365 -2.907 -14.467 1.00 95.50 90 ALA A N 1
ATOM 719 C CA . ALA A 1 90 ? 4.144 -2.616 -15.883 1.00 95.50 90 ALA A CA 1
ATOM 720 C C . ALA A 1 90 ? 5.220 -3.270 -16.763 1.00 95.50 90 ALA A C 1
ATOM 722 O O . ALA A 1 90 ? 4.880 -3.940 -17.734 1.00 95.50 90 ALA A O 1
ATOM 723 N N . ILE A 1 91 ? 6.495 -3.171 -16.370 1.00 93.44 91 ILE A N 1
ATOM 724 C CA . ILE A 1 91 ? 7.595 -3.848 -17.075 1.00 93.44 91 ILE A CA 1
ATOM 725 C C . ILE A 1 91 ? 7.409 -5.370 -17.014 1.00 93.44 91 ILE A C 1
ATOM 727 O O . ILE A 1 91 ? 7.553 -6.040 -18.027 1.00 93.44 91 ILE A O 1
ATOM 731 N N . LYS A 1 92 ? 7.008 -5.933 -15.866 1.00 94.31 92 LYS A N 1
ATOM 732 C CA . LYS A 1 92 ? 6.718 -7.373 -15.733 1.00 94.31 92 LYS A CA 1
ATOM 733 C C . LYS A 1 92 ? 5.565 -7.843 -16.628 1.00 94.31 92 LYS A C 1
ATOM 735 O O . LYS A 1 92 ? 5.546 -9.002 -17.029 1.00 94.31 92 LYS A O 1
ATOM 740 N N . ILE A 1 93 ? 4.586 -6.981 -16.912 1.00 96.44 93 ILE A N 1
ATOM 741 C CA . ILE A 1 93 ? 3.494 -7.291 -17.847 1.00 96.44 93 ILE A CA 1
ATOM 742 C C . ILE A 1 93 ? 4.018 -7.344 -19.288 1.00 96.44 93 ILE A C 1
ATOM 744 O O . ILE A 1 93 ? 3.593 -8.212 -20.049 1.00 96.44 93 ILE A O 1
ATOM 748 N N . GLU A 1 94 ? 4.931 -6.442 -19.658 1.00 96.56 94 GLU A N 1
ATOM 749 C CA . GLU A 1 94 ? 5.575 -6.430 -20.980 1.00 96.56 94 GLU A CA 1
ATOM 750 C C . GLU A 1 94 ? 6.581 -7.586 -21.143 1.00 96.56 94 GLU A C 1
ATOM 752 O O . GLU A 1 94 ? 6.631 -8.220 -22.198 1.00 96.56 94 GLU A O 1
ATOM 757 N N . GLU A 1 95 ? 7.325 -7.908 -20.083 1.00 95.75 95 GLU A N 1
ATOM 758 C CA . GLU A 1 95 ? 8.353 -8.951 -20.023 1.00 95.75 95 GLU A CA 1
ATOM 759 C C . GLU A 1 95 ? 8.058 -9.945 -18.878 1.00 95.75 95 GLU A C 1
ATOM 761 O O . GLU A 1 95 ? 8.593 -9.819 -17.769 1.00 95.75 95 GLU A O 1
ATOM 766 N N . PRO A 1 96 ? 7.225 -10.977 -19.112 1.00 94.19 96 PRO A N 1
ATOM 767 C CA . PRO A 1 96 ? 6.744 -11.873 -18.058 1.00 94.19 96 PRO A CA 1
ATOM 768 C C . PRO A 1 96 ? 7.836 -12.743 -17.431 1.00 94.19 96 PRO A C 1
ATOM 770 O O . PRO A 1 96 ? 7.644 -13.226 -16.316 1.00 94.19 96 PRO A O 1
ATOM 773 N N . ASP A 1 97 ? 8.985 -12.916 -18.083 1.00 93.88 97 ASP A N 1
ATOM 774 C CA . ASP A 1 97 ? 10.113 -13.692 -17.555 1.00 93.88 97 ASP A CA 1
ATOM 775 C C . ASP A 1 97 ? 11.047 -12.863 -16.655 1.00 93.88 97 ASP A C 1
ATOM 777 O O . ASP A 1 97 ? 11.852 -13.432 -15.918 1.00 93.88 97 ASP A O 1
ATOM 781 N N . LEU A 1 98 ? 10.917 -11.529 -16.644 1.00 89.94 98 LEU A N 1
ATOM 782 C CA . LEU A 1 98 ? 11.762 -10.647 -15.835 1.00 89.94 98 LEU A CA 1
ATOM 783 C C . LEU A 1 98 ? 11.515 -10.864 -14.339 1.00 89.94 98 LEU A C 1
ATOM 785 O O . LEU A 1 98 ? 10.402 -10.665 -13.862 1.00 89.94 98 LEU A O 1
ATOM 789 N N . ASP A 1 99 ? 12.521 -11.233 -13.554 1.00 86.75 99 ASP A N 1
ATOM 790 C CA . ASP A 1 99 ? 12.345 -11.334 -12.103 1.00 86.75 99 ASP A CA 1
ATOM 791 C C . ASP A 1 99 ? 12.307 -9.942 -11.448 1.00 86.75 99 ASP A C 1
ATOM 793 O O . ASP A 1 99 ? 13.308 -9.233 -11.400 1.00 86.75 99 ASP A O 1
ATOM 797 N N . VAL A 1 100 ? 11.137 -9.557 -10.935 1.00 85.88 100 VAL A N 1
ATOM 798 C CA . VAL A 1 100 ? 10.921 -8.303 -10.190 1.00 85.88 100 VAL A CA 1
ATOM 799 C C . VAL A 1 100 ? 10.894 -8.519 -8.674 1.00 85.88 100 VAL A C 1
ATOM 801 O O . VAL A 1 100 ? 10.824 -7.558 -7.910 1.00 85.88 100 VAL A O 1
ATOM 804 N N . SER A 1 101 ? 10.958 -9.772 -8.209 1.00 80.56 101 SER A N 1
ATOM 805 C CA . SER A 1 101 ? 10.867 -10.095 -6.779 1.00 80.56 101 SER A CA 1
ATOM 806 C C . SER A 1 101 ? 12.093 -9.638 -5.986 1.00 80.56 101 SER A C 1
ATOM 808 O O . SER A 1 101 ? 11.980 -9.330 -4.801 1.00 80.56 101 SER A O 1
ATOM 810 N N . SER A 1 102 ? 13.245 -9.528 -6.651 1.00 81.56 102 SER A N 1
ATOM 811 C CA . SER A 1 102 ? 14.493 -9.027 -6.077 1.00 81.56 102 SER A CA 1
ATOM 812 C C . SER A 1 102 ? 14.619 -7.502 -6.108 1.00 81.56 102 SER A C 1
ATOM 814 O O . SER A 1 102 ? 15.697 -6.989 -5.816 1.00 81.56 102 SER A O 1
ATOM 816 N N . SER A 1 103 ? 13.574 -6.767 -6.502 1.00 91.75 103 SER A N 1
ATOM 817 C CA . SER A 1 103 ? 13.621 -5.306 -6.474 1.00 91.75 103 SER A CA 1
ATOM 818 C C . SER A 1 103 ? 13.707 -4.778 -5.039 1.00 91.75 103 SER A C 1
ATOM 820 O O . SER A 1 103 ? 12.957 -5.198 -4.151 1.00 91.75 103 SER A O 1
ATOM 822 N N . ASP A 1 104 ? 14.554 -3.767 -4.839 1.00 93.75 104 ASP A N 1
ATOM 823 C CA . ASP A 1 104 ? 14.620 -2.987 -3.603 1.00 93.75 104 ASP A CA 1
ATOM 824 C C . ASP A 1 104 ? 13.258 -2.378 -3.231 1.00 93.75 104 ASP A C 1
ATOM 826 O O . ASP A 1 104 ? 12.929 -2.258 -2.047 1.00 93.75 104 ASP A O 1
ATOM 830 N N . VAL A 1 105 ? 12.435 -2.012 -4.223 1.00 94.38 105 VAL A N 1
ATOM 831 C CA . VAL A 1 105 ? 11.094 -1.449 -4.005 1.00 94.38 105 VAL A CA 1
ATOM 832 C C . VAL A 1 105 ? 10.177 -2.503 -3.399 1.00 94.38 105 VAL A C 1
ATOM 834 O O . VAL A 1 105 ? 9.562 -2.253 -2.359 1.00 94.38 105 VAL A O 1
ATOM 837 N N . ALA A 1 106 ? 10.123 -3.693 -4.001 1.00 93.25 106 ALA A N 1
ATOM 838 C CA . ALA A 1 106 ? 9.338 -4.811 -3.488 1.00 93.25 106 ALA A CA 1
ATOM 839 C C . ALA A 1 106 ? 9.790 -5.195 -2.069 1.00 93.25 106 ALA A C 1
ATOM 841 O O . ALA A 1 106 ? 8.962 -5.282 -1.157 1.00 93.25 106 ALA A O 1
ATOM 842 N N . HIS A 1 107 ? 11.101 -5.315 -1.848 1.00 94.44 107 HIS A N 1
ATOM 843 C CA . HIS A 1 107 ? 11.669 -5.626 -0.537 1.00 94.44 107 HIS A CA 1
ATOM 844 C C . HIS A 1 107 ? 11.327 -4.563 0.522 1.00 94.44 107 HIS A C 1
ATOM 846 O O . HIS A 1 107 ? 10.967 -4.891 1.659 1.00 94.44 107 HIS A O 1
ATOM 852 N N . THR A 1 108 ? 11.381 -3.280 0.155 1.00 95.50 108 THR A N 1
ATOM 853 C CA . THR A 1 108 ? 11.023 -2.169 1.049 1.00 95.50 108 THR A CA 1
ATOM 854 C C . THR A 1 108 ? 9.548 -2.224 1.441 1.00 95.50 108 THR A C 1
ATOM 856 O O . THR A 1 108 ? 9.216 -2.085 2.618 1.00 95.50 108 THR A O 1
ATOM 859 N N . ILE A 1 109 ? 8.653 -2.470 0.480 1.00 95.31 109 ILE A N 1
ATOM 860 C CA . ILE A 1 109 ? 7.211 -2.582 0.737 1.00 95.31 109 ILE A CA 1
ATOM 861 C C . ILE A 1 109 ? 6.915 -3.778 1.649 1.00 95.31 109 ILE A C 1
ATOM 863 O O . ILE A 1 109 ? 6.168 -3.631 2.617 1.00 95.31 109 ILE A O 1
ATOM 867 N N . ILE A 1 110 ? 7.540 -4.933 1.397 1.00 95.12 110 ILE A N 1
ATOM 868 C CA . ILE A 1 110 ? 7.397 -6.127 2.244 1.00 95.12 110 ILE A CA 1
ATOM 869 C C . ILE A 1 110 ? 7.861 -5.831 3.673 1.00 95.12 110 ILE A C 1
ATOM 871 O O . ILE A 1 110 ? 7.153 -6.163 4.624 1.00 95.12 110 ILE A O 1
ATOM 875 N N . THR A 1 111 ? 9.004 -5.161 3.832 1.00 96.00 111 THR A N 1
ATOM 876 C CA . THR A 1 111 ? 9.542 -4.781 5.147 1.00 96.00 111 THR A CA 1
ATOM 877 C C . THR A 1 111 ? 8.577 -3.866 5.905 1.00 96.00 111 THR A C 1
ATOM 879 O O . THR A 1 111 ? 8.259 -4.138 7.061 1.00 96.00 111 THR A O 1
ATOM 882 N N . LEU A 1 112 ? 8.056 -2.824 5.246 1.00 96.56 112 LEU A N 1
ATOM 883 C CA . LEU A 1 112 ? 7.111 -1.883 5.858 1.00 96.56 112 LEU A CA 1
ATOM 884 C C . LEU A 1 112 ? 5.800 -2.555 6.275 1.00 96.56 112 LEU A C 1
ATOM 886 O O . LEU A 1 112 ? 5.253 -2.232 7.324 1.00 96.56 112 LEU A O 1
ATOM 890 N N . ILE A 1 113 ? 5.285 -3.482 5.465 1.00 96.31 113 ILE A N 1
ATOM 891 C CA . ILE A 1 113 ? 4.053 -4.212 5.789 1.00 96.31 113 ILE A CA 1
ATOM 892 C C . ILE A 1 113 ? 4.287 -5.185 6.944 1.00 96.31 113 ILE A C 1
ATOM 894 O O . ILE A 1 113 ? 3.461 -5.263 7.848 1.00 96.31 113 ILE A O 1
ATOM 898 N N . THR A 1 114 ? 5.406 -5.910 6.923 1.00 96.25 114 THR A N 1
ATOM 899 C CA . THR A 1 114 ? 5.716 -6.944 7.922 1.00 96.25 114 THR A CA 1
ATOM 900 C C . THR A 1 114 ? 5.934 -6.344 9.309 1.00 96.25 114 THR A C 1
ATOM 902 O O . THR A 1 114 ? 5.508 -6.929 10.300 1.00 96.25 114 THR A O 1
ATOM 905 N N . ASN A 1 115 ? 6.553 -5.166 9.377 1.00 96.44 115 ASN A N 1
ATOM 906 C CA . ASN A 1 115 ? 6.847 -4.481 10.636 1.00 96.44 115 ASN A CA 1
ATOM 907 C C . ASN A 1 115 ? 5.786 -3.428 11.020 1.00 96.44 115 ASN A C 1
ATOM 909 O O . ASN A 1 115 ? 5.952 -2.740 12.022 1.00 96.44 115 ASN A O 1
ATOM 913 N N . ASP A 1 116 ? 4.720 -3.281 10.222 1.00 92.56 116 ASP A N 1
ATOM 914 C CA . ASP A 1 116 ? 3.727 -2.194 10.296 1.00 92.56 116 ASP A CA 1
ATOM 915 C C . ASP A 1 116 ? 4.351 -0.786 10.425 1.00 92.56 116 ASP A C 1
ATOM 917 O O . ASP A 1 116 ? 3.857 0.094 11.136 1.00 92.56 116 ASP A O 1
ATOM 921 N N . GLY A 1 117 ? 5.465 -0.567 9.723 1.00 88.00 117 GLY A N 1
ATOM 922 C CA . GLY A 1 117 ? 6.291 0.630 9.832 1.00 88.00 117 GLY A CA 1
ATOM 923 C C . GLY A 1 117 ? 7.782 0.345 9.704 1.00 88.00 117 GLY A C 1
ATOM 924 O O . GLY A 1 117 ? 8.190 -0.703 9.205 1.00 88.00 117 GLY A O 1
ATOM 925 N N . VAL A 1 118 ? 8.585 1.332 10.109 1.00 75.75 118 VAL A N 1
ATOM 926 C CA . VAL A 1 118 ? 10.044 1.208 10.266 1.00 75.75 118 VAL A CA 1
ATOM 927 C C . VAL A 1 118 ? 10.352 0.843 11.707 1.00 75.75 118 VAL A C 1
ATOM 929 O O . VAL A 1 118 ? 9.747 1.494 12.590 1.00 75.75 118 VAL A O 1
#

pLDDT: mean 82.76, std 17.18, range [42.25, 96.56]

Secondary structure (DSSP, 8-state):
-HHHHHHHHHHHHHT-SSS--------S---S------HHHHHHHSS-EEEETTTTEEEESTT--EEE---HHHHHHHHHHHHHHHHHHHHHHH-TTS--TT-HHHHHHHHHHHTT--